Protein AF-A0A843GF84-F1 (afdb_monomer)

Secondary structure (DSSP, 8-state):
-BHHHHHHHHHHHS-GGGS-TT---EE-SS--TT-B--EEEEESS--HHHHTTPPTTEEEEESSPPSS--SS-EEE--HHHHHSTTSHHHHHHHHHT-EEEEEEETTTTEEEEEE-S--TT-

Foldseek 3Di:
DWPVVVQVVVCVVQPPVLDDPPADFFKAAPDDPGQQADEEAEEQADDQVNLVVDDRRYEYEYQHDYPDHGPHTYGYRYSSQQQDDVGPQNVVCVVVVWAFDDQPDVVRSGHGDTDDPDDPVD

Solvent-accessible surface area (backbone atoms only — not comparable to full-atom values): 7074 Å² total; per-residue (Å²): 86,46,50,69,61,52,49,55,52,48,42,69,76,46,39,67,87,44,31,52,98,88,56,78,60,40,83,49,54,79,92,67,85,85,43,57,38,78,46,79,45,81,40,62,67,69,48,74,79,55,48,70,72,60,59,95,32,43,33,38,38,21,30,47,66,60,96,60,86,50,85,43,49,31,33,23,53,36,54,15,33,37,34,37,90,79,19,56,42,47,47,52,31,53,77,73,64,33,44,74,76,44,58,56,39,74,91,69,39,41,48,60,37,62,47,65,92,74,60,96,92,112

Structure (mmCIF, N/CA/C/O backbone):
data_AF-A0A843GF84-F1
#
_entry.id   AF-A0A843GF84-F1
#
loop_
_atom_site.group_PDB
_atom_site.id
_atom_site.type_symbol
_atom_site.label_atom_id
_atom_site.label_alt_id
_atom_site.label_comp_id
_atom_site.label_asym_id
_atom_site.label_entity_id
_atom_site.label_seq_id
_atom_site.pdbx_PDB_ins_code
_atom_site.Cartn_x
_atom_site.Cartn_y
_atom_site.Cartn_z
_atom_site.occupancy
_atom_site.B_iso_or_equiv
_atom_site.auth_seq_id
_atom_site.auth_comp_id
_atom_site.auth_asym_id
_atom_site.auth_atom_id
_atom_site.pdbx_PDB_model_num
ATOM 1 N N . MET A 1 1 ? -12.890 -11.504 11.227 1.00 87.00 1 MET A N 1
ATOM 2 C CA . MET A 1 1 ? -11.526 -12.104 11.335 1.00 87.00 1 MET A CA 1
ATOM 3 C C . MET A 1 1 ? -10.712 -11.141 12.166 1.00 87.00 1 MET A C 1
ATOM 5 O O . MET A 1 1 ? -10.860 -9.940 11.962 1.00 87.00 1 MET A O 1
ATOM 9 N N . PHE A 1 2 ? -9.891 -11.617 13.100 1.00 92.12 2 PHE A N 1
ATOM 10 C CA . PHE A 1 2 ? -9.130 -10.690 13.930 1.00 92.12 2 PHE A CA 1
ATOM 11 C C . PHE A 1 2 ? -8.047 -9.982 13.117 1.00 92.12 2 PHE A C 1
ATOM 13 O O . PHE A 1 2 ? -7.413 -10.577 12.245 1.00 92.12 2 PHE A O 1
ATOM 20 N N . ALA A 1 3 ? -7.821 -8.706 13.421 1.00 91.62 3 ALA A N 1
ATOM 21 C CA . ALA A 1 3 ? -6.859 -7.873 12.705 1.00 91.62 3 ALA A CA 1
ATOM 22 C C . ALA A 1 3 ? -5.455 -8.502 12.638 1.00 91.62 3 ALA A C 1
ATOM 24 O O . ALA A 1 3 ? -4.827 -8.471 11.584 1.00 91.62 3 ALA A O 1
ATOM 25 N N . ASN A 1 4 ? -4.997 -9.159 13.709 1.00 90.94 4 ASN A N 1
ATOM 26 C CA . ASN A 1 4 ? -3.699 -9.842 13.735 1.00 90.94 4 ASN A CA 1
ATOM 27 C C . ASN A 1 4 ? -3.572 -10.935 12.663 1.00 90.94 4 ASN A C 1
ATOM 29 O O . ASN A 1 4 ? -2.513 -11.067 12.049 1.00 90.94 4 ASN A O 1
ATOM 33 N N . ASP A 1 5 ? -4.637 -11.695 12.398 1.00 93.50 5 ASP A N 1
ATOM 34 C CA . ASP A 1 5 ? -4.628 -12.723 11.354 1.00 93.50 5 ASP A CA 1
ATOM 35 C C . ASP A 1 5 ? -4.489 -12.082 9.971 1.00 93.50 5 ASP A C 1
ATOM 37 O O . ASP A 1 5 ? -3.681 -12.526 9.153 1.00 93.50 5 ASP A O 1
ATOM 41 N N . ILE A 1 6 ? -5.216 -10.986 9.738 1.00 94.44 6 ILE A N 1
ATOM 42 C CA . ILE A 1 6 ? -5.146 -10.214 8.493 1.00 94.44 6 ILE A CA 1
ATOM 43 C C . ILE A 1 6 ? -3.743 -9.630 8.310 1.00 94.44 6 ILE A C 1
ATOM 45 O O . ILE A 1 6 ? -3.157 -9.768 7.239 1.00 94.44 6 ILE A O 1
ATOM 49 N N . PHE A 1 7 ? -3.165 -9.027 9.350 1.00 94.12 7 PHE A N 1
ATOM 50 C CA . PHE A 1 7 ? -1.828 -8.432 9.291 1.00 94.12 7 PHE A CA 1
ATOM 51 C C . PHE A 1 7 ? -0.761 -9.481 8.989 1.00 94.12 7 PHE A C 1
ATOM 53 O O . PHE A 1 7 ? 0.105 -9.246 8.150 1.00 94.12 7 PHE A O 1
ATOM 60 N N . ASN A 1 8 ? -0.872 -10.672 9.583 1.00 94.81 8 ASN A N 1
ATOM 61 C CA . ASN A 1 8 ? 0.008 -11.797 9.279 1.00 94.81 8 ASN A CA 1
ATOM 62 C C . ASN A 1 8 ? -0.106 -12.252 7.817 1.00 94.81 8 ASN A C 1
ATOM 64 O O . ASN A 1 8 ? 0.894 -12.656 7.221 1.00 94.81 8 ASN A O 1
ATOM 68 N N . VAL A 1 9 ? -1.305 -12.216 7.227 1.00 96.81 9 VAL A N 1
ATOM 69 C CA . VAL A 1 9 ? -1.494 -12.502 5.797 1.00 96.81 9 VAL A CA 1
ATOM 70 C C . VAL A 1 9 ? -0.853 -11.408 4.944 1.00 96.81 9 VAL A C 1
ATOM 72 O O . VAL A 1 9 ? -0.082 -11.731 4.041 1.00 96.81 9 VAL A O 1
ATOM 75 N N . ILE A 1 10 ? -1.100 -10.132 5.253 1.00 96.81 10 ILE A N 1
ATOM 76 C CA . ILE A 1 10 ? -0.511 -9.004 4.518 1.00 96.81 10 ILE A CA 1
ATOM 77 C C . ILE A 1 10 ? 1.017 -9.063 4.583 1.00 96.81 10 ILE A C 1
ATOM 79 O O . ILE A 1 10 ? 1.662 -8.948 3.550 1.00 96.81 10 ILE A O 1
ATOM 83 N N . ASP A 1 11 ? 1.612 -9.328 5.745 1.00 96.69 11 ASP A N 1
ATOM 84 C CA . ASP A 1 11 ? 3.070 -9.410 5.904 1.00 96.69 11 ASP A CA 1
ATOM 85 C C . ASP A 1 11 ? 3.710 -10.597 5.183 1.00 96.69 11 ASP A C 1
ATOM 87 O O . ASP A 1 11 ? 4.895 -10.553 4.853 1.00 96.69 11 ASP A O 1
ATOM 91 N N . LYS A 1 12 ? 2.949 -11.663 4.918 1.00 97.38 12 LYS A N 1
ATOM 92 C CA . LYS A 1 12 ? 3.410 -12.761 4.058 1.00 97.38 12 LYS A CA 1
ATOM 93 C C . LYS A 1 12 ? 3.374 -12.369 2.585 1.00 97.38 12 LYS A C 1
ATOM 95 O O . LYS A 1 12 ? 4.276 -12.757 1.847 1.00 97.38 12 LYS A O 1
ATOM 100 N N . LEU A 1 13 ? 2.352 -11.619 2.168 1.00 97.00 13 LEU A N 1
ATOM 101 C CA . LEU A 1 13 ? 2.184 -11.168 0.785 1.00 97.00 13 LEU A CA 1
ATOM 102 C C . LEU A 1 13 ? 3.133 -10.018 0.435 1.00 97.00 13 LEU A C 1
ATOM 104 O O . LEU A 1 13 ? 3.771 -10.049 -0.612 1.00 97.00 13 LEU A O 1
ATOM 108 N N . VAL A 1 14 ? 3.257 -9.030 1.321 1.00 97.56 14 VAL A N 1
ATOM 109 C CA . VAL A 1 14 ? 4.080 -7.830 1.149 1.00 97.56 14 VAL A CA 1
ATOM 110 C C . VAL A 1 14 ? 4.954 -7.594 2.390 1.00 97.56 14 VAL A C 1
ATOM 112 O O . VAL A 1 14 ? 4.674 -6.716 3.212 1.00 97.56 14 VAL A O 1
ATOM 115 N N . PRO A 1 15 ? 6.047 -8.364 2.548 1.00 97.25 15 PRO A N 1
ATOM 116 C CA . PRO A 1 15 ? 6.881 -8.307 3.742 1.00 97.25 15 PRO A CA 1
ATOM 117 C C . PRO A 1 15 ? 7.431 -6.912 4.045 1.00 97.25 15 PRO A C 1
ATOM 119 O O . PRO A 1 15 ? 8.086 -6.292 3.207 1.00 97.25 15 PRO A O 1
ATOM 122 N N . ARG A 1 16 ? 7.271 -6.459 5.295 1.00 96.69 16 ARG A N 1
ATOM 123 C CA . ARG A 1 16 ? 7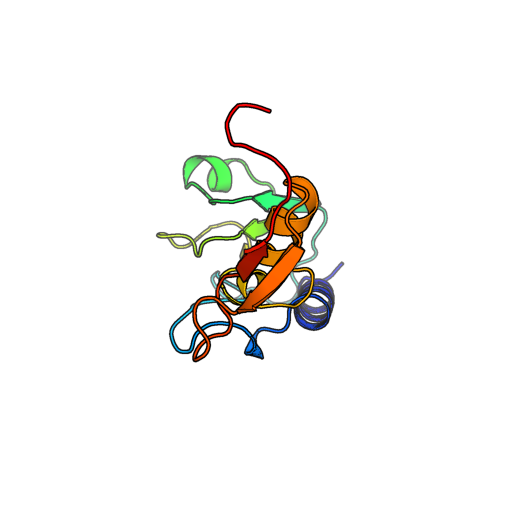.762 -5.144 5.761 1.00 96.69 16 ARG A CA 1
ATOM 124 C C . ARG A 1 16 ? 9.261 -4.941 5.559 1.00 96.69 16 ARG A C 1
ATOM 126 O O . ARG A 1 16 ? 9.699 -3.815 5.385 1.00 96.69 16 ARG A O 1
ATOM 133 N N . LYS A 1 17 ? 10.049 -6.024 5.532 1.00 96.00 17 LYS A N 1
ATOM 134 C CA . LYS A 1 17 ? 11.504 -5.982 5.285 1.00 96.00 17 LYS A CA 1
ATOM 135 C C . LYS A 1 17 ? 11.892 -5.346 3.944 1.00 96.00 17 LYS A C 1
ATOM 137 O O . LYS A 1 17 ? 13.057 -5.012 3.769 1.00 96.00 17 LYS A O 1
ATOM 142 N N . TYR A 1 18 ? 10.957 -5.249 2.995 1.00 97.62 18 TYR A N 1
ATOM 143 C CA . TYR A 1 18 ? 11.187 -4.579 1.718 1.00 97.62 18 TYR A CA 1
ATOM 144 C C . TYR A 1 18 ? 10.997 -3.065 1.795 1.00 97.62 18 TYR A C 1
ATOM 146 O O . TYR A 1 18 ? 11.387 -2.387 0.857 1.00 97.62 18 TYR A O 1
ATOM 154 N N . ALA A 1 19 ? 10.411 -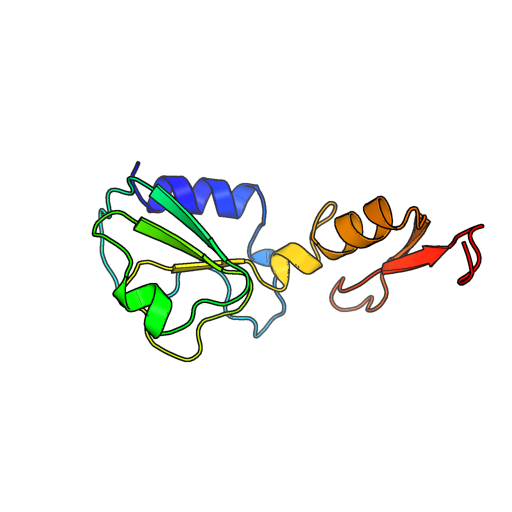2.531 2.868 1.00 97.88 19 ALA A N 1
ATOM 155 C CA . ALA A 1 19 ? 10.240 -1.094 3.014 1.00 97.88 19 ALA A CA 1
ATOM 156 C C . ALA A 1 19 ? 11.595 -0.384 3.125 1.00 97.88 19 ALA A C 1
ATOM 158 O O . ALA A 1 19 ? 12.583 -0.942 3.615 1.00 97.88 19 ALA A O 1
ATOM 159 N N . LEU A 1 20 ? 11.636 0.876 2.698 1.00 97.50 20 LEU A N 1
ATOM 160 C CA . LEU A 1 20 ? 12.795 1.732 2.919 1.00 97.50 20 LEU A CA 1
ATOM 161 C C . LEU A 1 20 ? 13.061 1.912 4.419 1.00 97.50 20 LEU A C 1
ATOM 163 O O . LEU A 1 20 ? 12.150 1.921 5.240 1.00 97.50 20 LEU A O 1
ATOM 167 N N . LYS A 1 21 ? 14.331 2.138 4.772 1.00 93.38 21 LYS A N 1
ATOM 168 C CA . LYS A 1 21 ? 14.815 2.184 6.164 1.00 93.38 21 LYS A CA 1
ATOM 169 C C . LYS A 1 21 ? 14.026 3.115 7.103 1.00 93.38 21 LYS A C 1
ATOM 171 O O . LYS A 1 21 ? 13.945 2.821 8.289 1.00 93.38 21 LYS A O 1
ATOM 176 N N . ASN A 1 22 ? 13.486 4.219 6.589 1.00 92.88 22 ASN A N 1
ATOM 177 C CA . ASN A 1 22 ? 12.759 5.224 7.373 1.00 92.88 22 ASN A CA 1
ATOM 178 C C . ASN A 1 22 ? 11.277 5.321 6.971 1.00 92.88 22 ASN A C 1
ATOM 180 O O . ASN A 1 22 ? 10.640 6.337 7.238 1.00 92.88 22 ASN A O 1
ATOM 184 N N . ASP A 1 23 ? 10.755 4.314 6.271 1.00 95.00 23 ASP A N 1
ATOM 185 C CA . ASP A 1 23 ? 9.366 4.288 5.831 1.00 95.00 23 ASP A CA 1
ATOM 186 C C . ASP A 1 23 ? 8.456 3.641 6.883 1.00 95.00 23 ASP A C 1
ATOM 188 O O . ASP A 1 23 ? 8.749 2.569 7.417 1.00 95.00 23 ASP A O 1
ATOM 192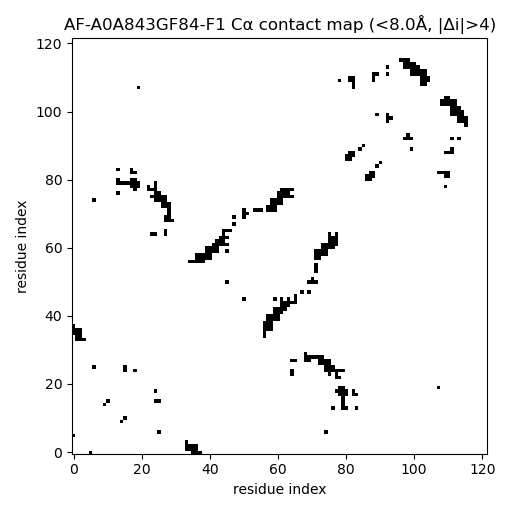 N N . ASN A 1 24 ? 7.335 4.298 7.170 1.00 90.94 24 ASN A N 1
ATOM 193 C CA . ASN A 1 24 ? 6.394 3.898 8.211 1.00 90.94 24 ASN A CA 1
ATOM 194 C C . ASN A 1 24 ? 5.313 2.978 7.630 1.00 90.94 24 ASN A C 1
ATOM 196 O O . ASN A 1 24 ? 4.185 3.402 7.381 1.00 90.94 24 ASN A O 1
ATOM 200 N N . VAL A 1 25 ? 5.671 1.710 7.427 1.00 95.94 25 VAL A N 1
ATOM 201 C CA . VAL A 1 25 ? 4.750 0.657 6.967 1.00 95.94 25 VAL A CA 1
ATOM 202 C C . VAL A 1 25 ? 4.143 -0.134 8.128 1.00 95.94 25 VAL A C 1
ATOM 204 O O . VAL A 1 25 ? 4.702 -0.201 9.224 1.00 95.94 25 VAL A O 1
ATOM 207 N N . GLY A 1 26 ? 3.037 -0.826 7.863 1.00 95.38 26 GLY A N 1
ATOM 208 C CA . GLY A 1 26 ? 2.349 -1.663 8.842 1.00 95.38 26 GLY A CA 1
ATOM 209 C C . GLY A 1 26 ? 1.231 -0.931 9.579 1.00 95.38 26 GLY A C 1
ATOM 210 O O . GLY A 1 26 ? 0.631 0.004 9.054 1.00 95.38 26 GLY A O 1
ATOM 211 N N . TYR A 1 27 ? 0.895 -1.400 10.780 1.00 92.50 27 TYR A N 1
ATOM 212 C CA . TYR A 1 27 ? -0.258 -0.884 11.514 1.00 92.50 27 TYR A CA 1
ATOM 213 C C . TYR A 1 27 ? -0.055 0.565 11.973 1.00 92.50 27 TYR A C 1
ATOM 215 O O . TYR A 1 27 ? 0.950 0.897 12.600 1.00 92.50 27 TYR A O 1
ATOM 223 N N . TYR A 1 28 ? -1.052 1.399 11.694 1.00 85.38 28 TYR A N 1
ATOM 224 C CA . TYR A 1 28 ? -1.058 2.833 11.935 1.00 85.38 28 TYR A CA 1
ATOM 225 C C . TYR A 1 28 ? -2.371 3.232 12.626 1.00 85.38 28 TYR A C 1
ATOM 227 O O . TYR A 1 28 ? -3.339 3.617 11.978 1.00 85.38 28 TYR A O 1
ATOM 235 N N . SER A 1 29 ? -2.440 3.087 13.952 1.00 74.88 29 SER A N 1
ATOM 236 C CA . SER A 1 29 ? -3.489 3.669 14.807 1.00 74.88 29 SER A CA 1
ATOM 237 C C . SER A 1 29 ? -3.117 3.493 16.287 1.00 74.88 29 SER A C 1
ATOM 239 O O . SER A 1 29 ? -2.104 2.871 16.622 1.00 74.88 29 SER A O 1
ATOM 241 N N . LYS A 1 30 ? -3.946 4.022 17.192 1.00 67.00 30 LYS A N 1
ATOM 242 C CA . LYS A 1 30 ? -3.835 3.748 18.629 1.00 67.00 30 LYS A CA 1
ATOM 243 C C . LYS A 1 30 ? -4.164 2.275 18.892 1.00 67.00 30 LYS A C 1
ATOM 245 O O . LYS A 1 30 ? -4.952 1.658 18.180 1.00 67.00 30 LYS A O 1
ATOM 250 N N . THR A 1 31 ? -3.477 1.684 19.861 1.00 66.62 31 THR A N 1
ATOM 251 C CA . THR A 1 31 ? -3.528 0.250 20.156 1.00 66.62 31 THR A CA 1
ATOM 252 C C . THR A 1 31 ? -4.953 -0.194 20.478 1.00 66.62 31 THR A C 1
ATOM 254 O O . THR A 1 31 ? -5.558 0.319 21.417 1.00 66.62 31 THR A O 1
ATOM 257 N N . TYR A 1 32 ? -5.462 -1.174 19.734 1.00 58.34 32 TYR A N 1
ATOM 258 C CA . TYR A 1 32 ? -6.704 -1.873 20.048 1.00 58.34 32 TYR A CA 1
ATOM 259 C C . TYR A 1 32 ? -6.458 -3.365 19.848 1.00 58.34 32 TYR A C 1
ATOM 261 O O . TYR A 1 32 ? -6.294 -3.848 18.728 1.00 58.34 32 TYR A O 1
ATOM 269 N N . GLU A 1 33 ? -6.349 -4.092 20.952 1.00 66.88 33 GLU A N 1
ATOM 270 C CA . GLU A 1 33 ? -6.274 -5.548 20.922 1.00 66.88 33 GLU A CA 1
ATOM 271 C C . GLU A 1 33 ? -7.634 -6.124 20.499 1.00 66.88 33 GLU A C 1
ATOM 273 O O . GLU A 1 33 ? -8.682 -5.572 20.830 1.00 66.88 33 GLU A O 1
ATOM 278 N N . ASN A 1 34 ? -7.622 -7.253 19.786 1.00 71.12 34 ASN A N 1
ATOM 279 C CA . ASN A 1 34 ? -8.823 -8.026 19.434 1.00 71.12 34 ASN A CA 1
ATOM 280 C C . ASN A 1 34 ? -9.856 -7.295 18.554 1.00 71.12 34 ASN A C 1
ATOM 282 O O . ASN A 1 34 ? -11.060 -7.514 18.686 1.00 71.12 34 ASN A O 1
ATOM 286 N N . LEU A 1 35 ? -9.396 -6.466 17.613 1.00 87.81 35 LEU A N 1
ATOM 287 C CA . LEU A 1 35 ? -10.260 -5.887 16.582 1.00 87.81 35 LEU A CA 1
ATOM 288 C C . LEU A 1 35 ? -10.839 -6.984 15.675 1.00 87.81 35 LEU A C 1
ATOM 290 O O . LEU A 1 35 ? -10.101 -7.604 14.904 1.00 87.81 35 LEU A O 1
ATOM 294 N N . ASP A 1 36 ? -12.151 -7.208 15.752 1.00 93.75 36 ASP A N 1
ATOM 295 C CA . ASP A 1 36 ? -12.874 -8.059 14.804 1.00 93.75 36 ASP A CA 1
ATOM 296 C C . ASP A 1 36 ? -13.226 -7.265 13.542 1.00 93.75 36 ASP A C 1
ATOM 298 O O . ASP A 1 36 ? -14.049 -6.346 13.562 1.00 93.75 36 ASP A O 1
ATOM 302 N N . ILE A 1 37 ? -12.565 -7.618 12.441 1.00 94.88 37 ILE A N 1
ATOM 303 C CA . ILE A 1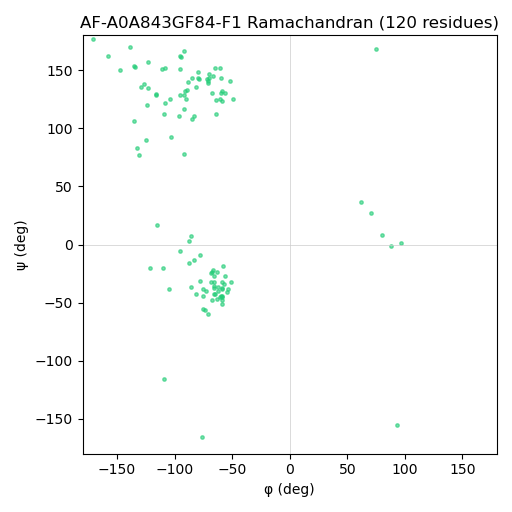 37 ? -12.709 -6.956 11.149 1.00 94.88 37 ILE A CA 1
ATOM 304 C C . ILE A 1 37 ? -13.783 -7.659 10.319 1.00 94.88 37 ILE A C 1
ATOM 306 O O . ILE A 1 37 ? -13.737 -8.880 10.111 1.00 94.88 37 ILE A O 1
ATOM 310 N N . LYS A 1 38 ? -14.722 -6.851 9.822 1.00 97.12 38 LYS A N 1
ATOM 311 C CA . LYS A 1 38 ? -15.868 -7.237 8.991 1.00 97.12 38 LYS A CA 1
ATOM 312 C C . LYS A 1 38 ? -15.671 -6.847 7.531 1.00 97.12 38 LYS A C 1
ATOM 314 O O . LYS A 1 38 ? -16.027 -7.629 6.656 1.00 97.12 38 LYS A O 1
ATOM 319 N N . ASN A 1 39 ? -15.078 -5.680 7.272 1.00 97.38 39 ASN A N 1
ATOM 320 C CA . ASN A 1 39 ? -14.800 -5.209 5.917 1.00 97.38 39 ASN A CA 1
ATOM 321 C C . ASN A 1 39 ? -13.386 -4.640 5.803 1.00 97.38 39 ASN A C 1
ATOM 323 O O . ASN A 1 39 ? -12.830 -4.111 6.762 1.00 97.38 39 ASN A O 1
ATOM 327 N N . ILE A 1 40 ? -12.836 -4.700 4.592 1.00 97.25 40 ILE A N 1
ATOM 328 C CA . ILE A 1 40 ? -11.552 -4.092 4.247 1.00 97.25 40 ILE A CA 1
ATOM 329 C C . ILE A 1 40 ? -11.801 -3.008 3.196 1.00 97.25 40 ILE A C 1
ATOM 331 O O . ILE A 1 40 ? -12.444 -3.265 2.178 1.00 97.25 40 ILE A O 1
ATOM 335 N N . LYS A 1 41 ? -11.294 -1.801 3.443 1.00 97.62 41 LYS A N 1
ATOM 336 C CA . LYS A 1 41 ? -11.262 -0.680 2.498 1.00 97.62 41 LYS A CA 1
ATOM 337 C C . LYS A 1 41 ? -9.839 -0.557 1.967 1.00 97.62 41 LYS A C 1
ATOM 339 O O . LYS A 1 41 ? -8.911 -0.449 2.759 1.00 97.62 41 LYS A O 1
ATOM 344 N N . VAL A 1 42 ? -9.653 -0.582 0.651 1.00 97.75 42 VAL A N 1
ATOM 345 C CA . VAL A 1 42 ? -8.330 -0.426 0.026 1.00 97.75 42 VAL A CA 1
ATOM 346 C C . VAL A 1 42 ? -8.269 0.942 -0.634 1.00 97.75 42 VAL A C 1
ATOM 348 O O . VAL A 1 42 ? -9.112 1.242 -1.477 1.00 97.75 42 VAL A O 1
ATOM 351 N N . LEU A 1 43 ? -7.303 1.766 -0.233 1.00 97.12 43 LEU A N 1
ATOM 352 C CA . LEU A 1 43 ? -7.192 3.169 -0.634 1.00 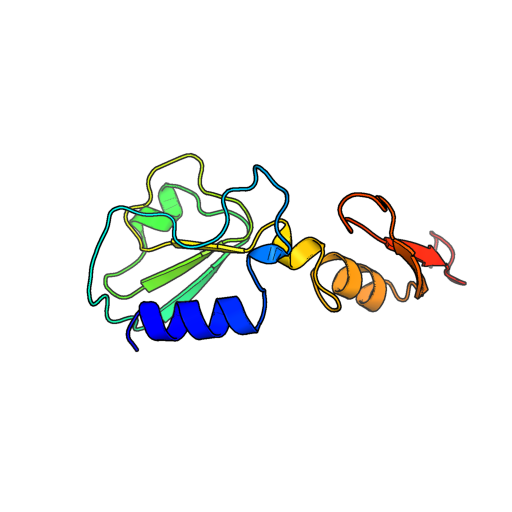97.12 43 LEU A CA 1
ATOM 353 C C . LEU A 1 43 ? -5.753 3.510 -1.037 1.00 97.12 43 LEU A C 1
ATOM 355 O O . LEU A 1 43 ? -4.800 2.919 -0.535 1.00 97.12 43 LEU A O 1
ATOM 359 N N . MET A 1 44 ? -5.586 4.499 -1.917 1.00 97.62 44 MET A N 1
ATOM 360 C CA . MET A 1 44 ? -4.269 5.107 -2.143 1.00 97.62 44 MET A CA 1
ATOM 361 C C . MET A 1 44 ? -3.903 5.992 -0.945 1.00 97.62 44 MET A C 1
ATOM 363 O O . MET A 1 44 ? -2.919 5.743 -0.249 1.00 97.62 44 MET A O 1
ATOM 367 N N . ASP A 1 45 ? -4.791 6.941 -0.655 1.00 97.00 45 ASP A N 1
ATOM 368 C CA . ASP A 1 45 ? -4.699 7.909 0.428 1.00 97.00 45 ASP A CA 1
ATOM 369 C C . ASP A 1 45 ? -5.934 7.791 1.318 1.00 97.00 45 ASP A C 1
ATOM 371 O O . ASP A 1 45 ? -7.059 7.713 0.822 1.00 97.00 45 ASP A O 1
ATOM 375 N N . LEU A 1 46 ? -5.732 7.785 2.634 1.00 96.31 46 LEU A N 1
ATOM 376 C CA . LEU A 1 46 ? -6.822 7.947 3.590 1.00 96.31 46 LEU A CA 1
ATOM 377 C C . LEU A 1 46 ? -6.949 9.434 3.919 1.00 96.31 46 LEU A C 1
ATOM 379 O O . LEU A 1 46 ? -6.022 10.011 4.487 1.00 96.31 46 LEU A O 1
ATOM 383 N N . LEU A 1 47 ? -8.087 10.041 3.581 1.00 96.75 47 LEU A N 1
ATOM 384 C CA . LEU A 1 47 ? -8.401 11.425 3.932 1.00 96.75 47 LEU A CA 1
ATOM 385 C C . LEU A 1 47 ? -9.236 11.489 5.226 1.00 96.75 47 LEU A C 1
ATOM 387 O O . LEU A 1 47 ? -9.999 10.554 5.500 1.00 96.75 47 LEU A O 1
ATOM 391 N N . PRO A 1 48 ? -9.139 12.572 6.025 1.00 96.56 48 PRO A N 1
ATOM 392 C CA . PRO A 1 48 ? -9.921 12.716 7.256 1.00 96.56 48 PRO A CA 1
ATOM 393 C C . PRO A 1 48 ? -11.431 12.562 7.042 1.00 96.56 48 PRO A C 1
ATOM 395 O O . PRO A 1 48 ? -12.110 11.913 7.832 1.00 96.56 48 PRO A O 1
ATOM 398 N N . GLU A 1 49 ? -11.971 13.120 5.960 1.00 96.81 49 GLU A N 1
ATOM 399 C CA . GLU A 1 49 ? -13.390 13.032 5.621 1.00 96.81 49 GLU A CA 1
ATOM 400 C C . GLU A 1 49 ? -13.854 11.610 5.295 1.00 96.81 49 GLU A C 1
ATOM 402 O O . GLU A 1 49 ? -15.032 11.308 5.480 1.00 96.81 49 GLU A O 1
ATOM 407 N N . ASP A 1 50 ? -12.965 10.740 4.819 1.00 94.94 50 ASP A N 1
ATOM 408 C CA . ASP A 1 50 ? -13.287 9.343 4.531 1.00 94.94 50 ASP A CA 1
ATOM 409 C C . ASP A 1 50 ? -13.247 8.504 5.802 1.00 94.94 50 ASP A C 1
ATOM 411 O O . ASP A 1 50 ? -14.180 7.747 6.068 1.00 94.94 50 ASP A O 1
ATOM 415 N N . ASP A 1 51 ? -12.236 8.724 6.643 1.00 95.44 51 ASP A N 1
ATOM 416 C CA . ASP A 1 51 ? -12.100 8.073 7.949 1.00 95.44 51 ASP A CA 1
ATOM 417 C C . ASP A 1 51 ? -13.323 8.311 8.858 1.00 95.44 51 ASP A C 1
ATOM 419 O O . ASP A 1 51 ? -13.760 7.427 9.599 1.00 95.44 51 ASP A O 1
ATOM 423 N N . LEU A 1 52 ? -13.945 9.491 8.757 1.00 95.19 52 LEU A N 1
ATOM 424 C CA . LEU A 1 52 ? -15.167 9.817 9.497 1.00 95.19 52 LEU A CA 1
ATOM 425 C C . LEU A 1 52 ? -16.402 9.027 9.036 1.00 95.19 52 LEU A C 1
ATOM 427 O O . LEU A 1 52 ? -17.328 8.856 9.832 1.00 95.19 52 LEU A O 1
ATOM 431 N N . LYS A 1 53 ? -16.427 8.546 7.786 1.00 96.31 53 LYS A N 1
ATOM 432 C CA . LYS A 1 53 ? -17.559 7.807 7.200 1.00 96.31 53 LYS A CA 1
ATOM 433 C C . LYS A 1 53 ? -17.494 6.303 7.465 1.00 96.31 53 LYS A C 1
ATOM 435 O O . LYS A 1 53 ? -18.494 5.627 7.245 1.00 96.31 53 LYS A O 1
ATOM 440 N N . PHE A 1 54 ? -16.341 5.771 7.870 1.00 95.56 54 PHE A N 1
ATOM 441 C CA . PHE A 1 54 ? -16.165 4.333 8.061 1.00 95.56 54 PHE A CA 1
ATOM 442 C C . PHE A 1 54 ? -16.729 3.828 9.391 1.00 95.56 54 PHE A C 1
ATOM 444 O O . PHE A 1 54 ? -16.751 4.527 10.418 1.00 95.56 54 PHE A O 1
ATOM 451 N N . ASP A 1 55 ? -17.187 2.578 9.339 1.00 94.88 55 ASP A N 1
ATOM 452 C CA . ASP A 1 55 ? -17.953 1.927 10.391 1.00 94.88 55 ASP A CA 1
ATOM 453 C C . ASP A 1 55 ? -17.066 1.100 11.328 1.00 94.88 55 ASP A C 1
ATOM 455 O O . ASP A 1 55 ? -15.943 0.697 11.015 1.00 94.88 55 ASP A O 1
ATOM 459 N N . THR A 1 56 ? -17.600 0.784 12.507 1.00 91.75 56 THR A N 1
ATOM 460 C CA . THR A 1 56 ? -16.948 -0.145 13.434 1.00 91.75 56 THR A CA 1
ATOM 461 C C . THR A 1 56 ? -16.781 -1.524 12.791 1.00 91.75 56 THR A C 1
ATOM 463 O O . THR A 1 56 ? -17.758 -2.165 12.396 1.00 91.75 56 THR A O 1
ATOM 466 N N . GLY A 1 57 ? -15.543 -2.018 12.772 1.00 93.06 57 GLY A N 1
ATOM 467 C CA . GLY A 1 57 ? -15.176 -3.282 12.130 1.00 93.06 57 GLY A CA 1
ATOM 468 C C . GLY A 1 57 ? -14.623 -3.113 10.714 1.00 93.06 57 GLY A C 1
ATOM 469 O O . GLY A 1 57 ? -14.282 -4.116 10.087 1.00 93.06 57 GLY A O 1
ATOM 470 N N . ASP A 1 58 ? -14.502 -1.886 10.210 1.00 95.62 58 ASP A N 1
ATOM 471 C CA . ASP A 1 58 ? -13.735 -1.612 9.000 1.00 95.62 58 ASP A CA 1
ATOM 472 C C . ASP A 1 58 ? -12.226 -1.578 9.301 1.00 95.62 58 ASP A C 1
ATOM 474 O O . ASP A 1 58 ? -11.778 -1.084 10.338 1.00 95.62 58 ASP A O 1
ATOM 478 N N . LEU A 1 59 ? -11.438 -2.106 8.365 1.00 96.00 59 LEU A N 1
ATOM 479 C CA . LEU A 1 59 ? -9.986 -1.958 8.296 1.00 96.00 59 LEU A CA 1
ATOM 480 C C . LEU A 1 59 ? -9.637 -1.201 7.018 1.00 96.00 59 LEU A C 1
ATOM 482 O O . LEU A 1 59 ? -10.054 -1.609 5.934 1.00 96.00 59 LEU A O 1
ATOM 486 N N . VAL A 1 60 ? -8.824 -0.157 7.121 1.00 96.94 60 VAL A N 1
ATOM 487 C CA . VAL A 1 60 ? -8.231 0.503 5.955 1.00 96.94 60 VAL A CA 1
ATOM 488 C C . VAL A 1 60 ? -6.882 -0.140 5.643 1.00 96.94 60 VAL A C 1
ATOM 490 O O . VAL A 1 60 ? -6.045 -0.304 6.526 1.00 96.94 60 VAL A O 1
ATOM 493 N N . ILE A 1 61 ? -6.649 -0.478 4.379 1.00 97.50 61 ILE A N 1
ATOM 494 C CA . ILE A 1 61 ? -5.321 -0.746 3.829 1.00 97.50 61 ILE A CA 1
ATOM 495 C C . ILE A 1 61 ? -4.990 0.427 2.910 1.00 97.50 61 ILE A C 1
ATOM 497 O O . ILE A 1 61 ? -5.659 0.603 1.890 1.00 97.50 61 ILE A O 1
ATOM 501 N N . SER A 1 62 ? -4.000 1.239 3.280 1.00 97.50 62 SER A N 1
ATOM 502 C CA . SER A 1 62 ? -3.586 2.410 2.500 1.00 97.50 62 SER A CA 1
ATOM 503 C C . SER A 1 62 ? -2.205 2.219 1.889 1.00 97.50 62 SER A C 1
ATOM 505 O O . SER A 1 62 ? -1.361 1.517 2.452 1.00 97.50 62 SER A O 1
ATOM 507 N N . HIS A 1 63 ? -1.962 2.858 0.743 1.00 97.69 63 HIS A N 1
ATOM 508 C CA . HIS A 1 63 ? -0.616 2.916 0.188 1.00 97.69 63 HIS A CA 1
ATOM 509 C C . HIS A 1 63 ? 0.249 3.911 0.958 1.00 97.69 63 HIS A C 1
ATOM 511 O O . HIS A 1 63 ? 1.290 3.541 1.494 1.00 97.69 63 HIS A O 1
ATOM 517 N N . HIS A 1 64 ? -0.203 5.160 1.069 1.00 96.69 64 HIS A N 1
ATOM 518 C CA . HIS A 1 64 ? 0.535 6.179 1.802 1.00 96.69 64 HIS A CA 1
ATOM 519 C C . HIS A 1 64 ? 0.214 6.133 3.308 1.00 96.69 64 HIS A C 1
ATOM 521 O O . HIS A 1 64 ? -0.942 5.895 3.695 1.00 96.69 64 HIS A O 1
ATOM 527 N N . PRO A 1 65 ? 1.210 6.379 4.183 1.00 95.69 65 PRO A N 1
ATOM 528 C CA . PRO A 1 65 ? 0.957 6.621 5.597 1.00 95.69 65 PRO A CA 1
ATOM 529 C C . PRO A 1 65 ? 0.052 7.855 5.788 1.00 95.69 65 PRO A C 1
ATOM 531 O O . PRO A 1 65 ? 0.359 8.912 5.230 1.00 95.69 65 PRO A O 1
ATOM 534 N N . PRO A 1 66 ? -1.029 7.776 6.588 1.00 94.38 66 PRO A N 1
ATOM 535 C CA . PRO A 1 66 ? 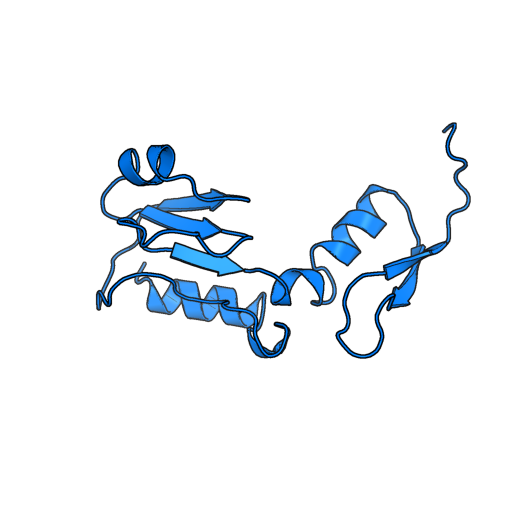-1.864 8.939 6.882 1.00 94.38 66 PRO A CA 1
ATOM 536 C C . PRO A 1 66 ? -1.069 10.070 7.554 1.00 94.38 66 PRO A C 1
ATOM 538 O O . PRO A 1 66 ? -0.216 9.829 8.407 1.00 94.38 66 PRO A O 1
ATOM 541 N N . LEU A 1 67 ? -1.393 11.324 7.220 1.00 93.56 67 LEU A N 1
ATOM 542 C CA . LEU A 1 67 ? -0.791 12.520 7.840 1.00 93.56 67 LEU A CA 1
ATOM 543 C C . LEU A 1 67 ? -1.497 12.958 9.138 1.00 93.56 67 LEU A C 1
ATOM 545 O O . LEU A 1 67 ? -1.205 14.016 9.694 1.00 93.56 67 LEU A O 1
ATOM 549 N N . PHE A 1 68 ? -2.441 12.154 9.617 1.00 93.75 68 PHE A N 1
ATOM 550 C CA . PHE A 1 68 ? -3.199 12.357 10.847 1.00 93.75 68 PHE A CA 1
ATOM 551 C C . PHE A 1 68 ? -3.343 11.021 11.577 1.00 93.75 68 PHE A C 1
ATOM 553 O O . PHE A 1 68 ? -3.011 9.973 11.034 1.00 93.75 68 PHE A O 1
ATOM 560 N N . MET A 1 69 ? -3.833 11.044 12.816 1.00 92.19 69 MET A N 1
ATOM 561 C CA . MET A 1 69 ? -4.125 9.815 13.553 1.00 92.19 69 MET A CA 1
ATOM 562 C C . MET A 1 69 ? -5.529 9.318 13.181 1.00 92.19 69 MET A C 1
ATOM 564 O O . MET A 1 69 ? -6.496 9.952 13.615 1.00 92.19 69 MET A O 1
ATOM 568 N N . PRO A 1 70 ? -5.669 8.225 12.412 1.00 93.19 70 PRO A N 1
ATOM 569 C CA . PRO A 1 70 ? -6.975 7.763 11.972 1.00 93.19 70 PRO A CA 1
ATOM 570 C C . PRO A 1 70 ? -7.776 7.157 13.129 1.00 93.19 70 PRO A C 1
ATOM 572 O O . PRO A 1 70 ? -7.233 6.458 13.994 1.00 93.19 70 PRO A O 1
ATOM 575 N N . LYS A 1 71 ? -9.087 7.416 13.124 1.00 92.69 71 LYS A N 1
ATOM 576 C CA . LYS A 1 71 ? -10.094 6.739 13.950 1.00 92.69 71 LYS A CA 1
ATOM 577 C C . LYS A 1 71 ? -10.187 5.269 13.546 1.00 92.69 71 LYS A C 1
ATOM 579 O O . LYS A 1 71 ? -10.288 4.406 14.416 1.00 92.69 71 LYS A O 1
ATOM 584 N N . THR A 1 72 ? -10.178 4.990 12.246 1.00 93.94 72 THR A N 1
ATOM 585 C CA . THR A 1 72 ? -10.304 3.635 11.711 1.00 93.94 72 THR A CA 1
ATOM 586 C C . THR A 1 72 ? -8.951 2.920 11.765 1.00 93.94 72 THR A C 1
ATOM 588 O O . THR A 1 72 ? -7.928 3.508 11.392 1.00 93.94 72 THR A O 1
ATOM 591 N N . PRO A 1 73 ? -8.902 1.647 12.201 1.00 94.62 73 PRO A N 1
ATOM 592 C CA . PRO A 1 73 ? -7.701 0.825 12.098 1.00 94.62 73 PRO A CA 1
ATOM 593 C C . PRO A 1 73 ? -7.138 0.882 10.676 1.00 94.62 73 PRO A C 1
ATOM 595 O O . PRO A 1 73 ? -7.860 0.617 9.716 1.00 94.62 73 PRO A O 1
ATOM 598 N N . THR A 1 74 ? -5.864 1.246 10.539 1.00 95.56 74 THR A N 1
ATOM 599 C CA . THR A 1 74 ? -5.219 1.424 9.232 1.00 95.56 74 THR A CA 1
ATOM 600 C C . THR A 1 74 ? -3.945 0.593 9.152 1.00 95.56 74 THR A C 1
ATOM 602 O O . THR A 1 74 ? -3.184 0.515 10.116 1.00 95.56 74 THR A O 1
ATOM 605 N N . TYR A 1 75 ? -3.713 -0.045 8.009 1.00 96.62 75 TYR A N 1
ATOM 606 C CA . TYR A 1 75 ? -2.516 -0.816 7.709 1.00 96.62 75 TYR A CA 1
ATOM 607 C C . TYR A 1 75 ? -1.855 -0.291 6.437 1.00 96.62 75 TYR A C 1
ATOM 609 O O . TYR A 1 75 ? -2.454 -0.305 5.365 1.00 96.62 75 TYR A O 1
ATOM 617 N N . VAL A 1 76 ? -0.612 0.159 6.551 1.00 97.81 76 VAL A N 1
ATOM 618 C CA . VAL A 1 76 ? 0.103 0.842 5.474 1.00 97.81 76 VAL A CA 1
ATOM 619 C C . VAL A 1 76 ? 0.963 -0.140 4.685 1.00 97.81 76 VAL A C 1
ATOM 621 O O . VAL A 1 76 ? 1.783 -0.871 5.251 1.00 97.81 76 VAL A O 1
ATOM 624 N N . VAL A 1 77 ? 0.797 -0.121 3.365 1.00 97.94 77 VAL A N 1
ATOM 625 C CA . VAL A 1 77 ? 1.567 -0.888 2.385 1.00 97.94 77 VAL A CA 1
ATOM 626 C C . VAL A 1 77 ? 2.150 0.088 1.359 1.00 97.94 77 VAL A C 1
ATOM 628 O O . VAL A 1 77 ? 1.534 0.397 0.343 1.00 97.94 77 VAL A O 1
ATOM 631 N N . HIS A 1 78 ? 3.349 0.585 1.647 1.00 98.12 78 HIS A N 1
ATOM 632 C CA . HIS A 1 78 ? 3.985 1.682 0.921 1.00 98.12 78 HIS A CA 1
ATOM 633 C C . HIS A 1 78 ? 5.165 1.163 0.084 1.00 98.12 78 HIS A C 1
ATOM 635 O O . HIS A 1 78 ? 4.984 0.311 -0.792 1.00 98.12 78 HIS A O 1
ATOM 641 N N . SER A 1 79 ? 6.393 1.589 0.393 1.00 98.31 79 SER A N 1
ATOM 642 C CA . SER A 1 79 ? 7.572 1.238 -0.404 1.00 98.31 79 SER A CA 1
ATOM 643 C C . SER A 1 79 ? 7.888 -0.260 -0.427 1.00 98.31 79 SER A C 1
ATOM 645 O O . SER A 1 79 ? 8.486 -0.751 -1.385 1.00 98.31 79 SER A O 1
ATOM 647 N N . ASN A 1 80 ? 7.442 -1.026 0.577 1.00 98.31 80 ASN A N 1
ATOM 648 C CA . ASN A 1 80 ? 7.544 -2.485 0.558 1.00 98.31 80 ASN A CA 1
ATOM 649 C C . ASN A 1 80 ? 6.812 -3.097 -0.640 1.00 98.31 80 ASN A C 1
ATOM 651 O O . ASN A 1 80 ? 7.314 -4.062 -1.214 1.00 98.31 80 ASN A O 1
ATOM 655 N N . TRP A 1 81 ? 5.665 -2.544 -1.039 1.00 98.38 81 TRP A N 1
ATOM 656 C CA . TRP A 1 81 ? 4.954 -3.000 -2.232 1.00 98.38 81 TRP A CA 1
ATOM 657 C C . TRP A 1 81 ? 5.570 -2.474 -3.518 1.00 98.38 81 TRP A C 1
ATOM 659 O O . TRP A 1 81 ? 5.563 -3.183 -4.518 1.00 98.38 81 TRP A O 1
ATOM 669 N N . ASP A 1 82 ? 6.168 -1.288 -3.494 1.00 98.44 82 ASP A N 1
ATOM 670 C CA . ASP A 1 82 ? 6.869 -0.759 -4.665 1.00 98.44 82 ASP A CA 1
ATOM 671 C C . ASP A 1 82 ? 8.098 -1.589 -5.034 1.00 98.44 82 ASP A C 1
ATOM 673 O O . ASP A 1 82 ? 8.431 -1.745 -6.212 1.00 98.44 82 ASP A O 1
ATOM 677 N N . ILE A 1 83 ? 8.789 -2.118 -4.029 1.00 98.25 83 ILE A N 1
ATOM 678 C CA . ILE A 1 83 ? 10.045 -2.848 -4.202 1.00 98.25 83 ILE A CA 1
ATOM 679 C C . ILE A 1 83 ? 9.803 -4.329 -4.515 1.00 98.25 83 ILE A C 1
ATOM 681 O O . ILE A 1 83 ? 10.554 -4.908 -5.306 1.00 98.25 83 ILE A O 1
ATOM 685 N N . LEU A 1 84 ? 8.772 -4.934 -3.914 1.00 97.56 84 LEU A N 1
ATOM 686 C CA . LEU A 1 84 ? 8.456 -6.358 -4.040 1.00 97.56 84 LEU A CA 1
ATOM 687 C C . LEU A 1 84 ? 8.379 -6.813 -5.508 1.00 97.56 84 LEU A C 1
ATOM 689 O O . LEU A 1 84 ? 7.815 -6.129 -6.360 1.00 97.56 84 LEU A O 1
ATOM 693 N N . ASN A 1 85 ? 8.888 -8.014 -5.793 1.00 95.75 85 ASN A N 1
ATOM 694 C CA . ASN A 1 85 ? 8.686 -8.657 -7.092 1.00 95.75 85 ASN A CA 1
ATOM 695 C C . ASN A 1 85 ? 7.194 -8.958 -7.314 1.00 95.75 85 ASN A C 1
ATOM 697 O O . ASN A 1 85 ? 6.576 -9.648 -6.505 1.00 95.75 85 ASN A O 1
ATOM 701 N N . GLY A 1 86 ? 6.630 -8.473 -8.419 1.00 95.19 86 GLY A N 1
ATOM 702 C CA . GLY A 1 86 ? 5.183 -8.489 -8.673 1.00 95.19 86 GLY A CA 1
ATOM 703 C C . GLY A 1 86 ? 4.418 -7.366 -7.959 1.00 95.19 86 GLY A C 1
ATOM 704 O O . GLY A 1 86 ? 3.189 -7.365 -7.960 1.00 95.19 86 GLY A O 1
ATOM 705 N N . GLY A 1 87 ? 5.140 -6.428 -7.342 1.00 97.12 87 GLY A N 1
ATOM 706 C CA . GLY A 1 87 ? 4.612 -5.240 -6.687 1.00 97.12 87 GLY A CA 1
ATOM 707 C C . GLY A 1 87 ? 4.183 -4.134 -7.654 1.00 97.12 87 GLY A C 1
ATOM 708 O O . GLY A 1 87 ? 4.061 -4.361 -8.859 1.00 97.12 87 GLY A O 1
ATOM 709 N N . SER A 1 88 ? 3.970 -2.918 -7.144 1.00 97.62 88 SER A N 1
ATOM 710 C CA . SER A 1 88 ? 3.387 -1.809 -7.925 1.00 97.62 88 SER A CA 1
ATOM 711 C C . SER A 1 88 ? 4.210 -1.464 -9.181 1.00 97.62 88 SER A C 1
ATOM 713 O O . SER A 1 88 ? 3.658 -1.342 -10.276 1.00 97.62 88 SER A O 1
ATOM 715 N N . ASN A 1 89 ? 5.541 -1.398 -9.058 1.00 98.31 89 ASN A N 1
ATOM 716 C CA . ASN A 1 89 ? 6.443 -1.088 -10.168 1.00 98.31 89 ASN A CA 1
ATOM 717 C C . ASN A 1 89 ? 6.440 -2.180 -11.252 1.00 98.31 89 ASN A C 1
ATOM 719 O O . ASN A 1 89 ? 6.515 -1.873 -12.443 1.00 98.31 89 ASN A O 1
ATOM 723 N N . ASP A 1 90 ? 6.338 -3.451 -10.854 1.00 98.19 90 ASP A N 1
ATOM 724 C CA . ASP A 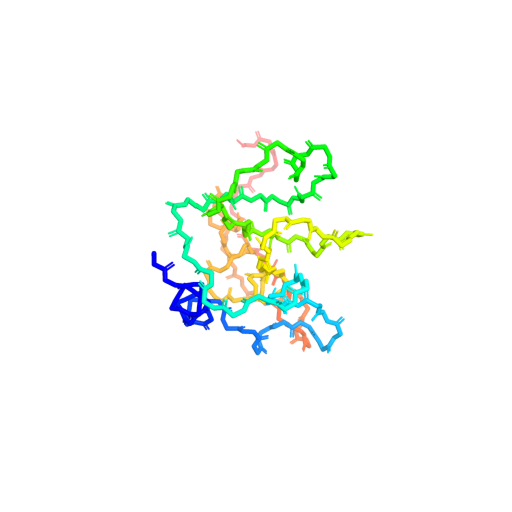1 90 ? 6.250 -4.571 -11.796 1.00 98.19 90 ASP A CA 1
ATOM 725 C C . ASP A 1 90 ? 4.881 -4.622 -12.476 1.00 98.19 90 ASP A C 1
ATOM 727 O O . ASP A 1 90 ? 4.803 -4.851 -13.683 1.00 98.19 90 ASP A O 1
ATOM 731 N N . ALA A 1 91 ? 3.809 -4.350 -11.727 1.00 97.81 91 ALA A N 1
ATOM 732 C CA . ALA A 1 91 ? 2.460 -4.256 -12.267 1.00 97.81 91 ALA A CA 1
ATOM 733 C C . ALA A 1 91 ? 2.358 -3.140 -13.316 1.00 97.81 91 ALA A C 1
ATOM 735 O O . ALA A 1 91 ? 1.831 -3.372 -14.404 1.00 97.81 91 ALA A O 1
ATOM 736 N N . LEU A 1 92 ? 2.917 -1.957 -13.041 1.00 97.38 92 LEU A N 1
ATOM 737 C CA . LEU A 1 92 ? 2.957 -0.857 -14.005 1.00 97.38 92 LEU A CA 1
ATOM 738 C C . LEU A 1 92 ? 3.692 -1.259 -15.290 1.00 97.38 92 LEU A C 1
ATOM 740 O O . LEU A 1 92 ? 3.175 -1.050 -16.388 1.00 97.38 92 LEU A O 1
ATOM 744 N N . ALA A 1 93 ? 4.875 -1.868 -15.163 1.00 97.38 93 ALA A N 1
ATOM 745 C CA . ALA A 1 93 ? 5.627 -2.346 -16.319 1.00 97.38 93 ALA A CA 1
ATOM 746 C C . ALA A 1 93 ? 4.814 -3.363 -17.137 1.00 97.38 93 ALA A C 1
ATOM 748 O O . ALA A 1 93 ? 4.717 -3.226 -18.357 1.00 97.38 93 ALA A O 1
ATOM 749 N N . TYR A 1 94 ? 4.173 -4.324 -16.467 1.00 96.69 94 TYR A N 1
ATOM 750 C CA . TYR A 1 94 ? 3.317 -5.323 -17.100 1.00 96.69 94 TYR A CA 1
ATOM 751 C C . TYR A 1 94 ? 2.157 -4.688 -17.881 1.00 96.69 94 TYR A C 1
ATOM 753 O O . TYR A 1 94 ? 1.995 -4.975 -19.068 1.00 96.69 94 TYR A O 1
ATOM 761 N N . TYR A 1 95 ? 1.387 -3.788 -17.259 1.00 96.00 95 TYR A N 1
ATOM 762 C CA . TYR A 1 95 ? 0.214 -3.173 -17.894 1.00 96.00 95 TYR A CA 1
ATOM 763 C C . TYR A 1 95 ? 0.566 -2.275 -19.080 1.00 96.00 95 TYR A C 1
ATOM 765 O O . TYR A 1 95 ? -0.182 -2.215 -20.054 1.00 96.00 95 TYR A O 1
ATOM 773 N N . LEU A 1 96 ? 1.725 -1.618 -19.043 1.00 94.38 96 LEU A N 1
ATOM 774 C CA . LEU A 1 96 ? 2.213 -0.823 -20.170 1.00 94.38 96 LEU A CA 1
ATOM 775 C C . LEU A 1 96 ? 2.825 -1.692 -21.291 1.00 94.38 96 LEU A C 1
ATOM 777 O O . LEU A 1 96 ? 3.084 -1.205 -22.396 1.00 94.38 96 LEU A O 1
ATOM 781 N N . GLY A 1 97 ? 3.015 -2.995 -21.061 1.00 94.50 97 GLY A N 1
ATOM 782 C CA . GLY A 1 97 ? 3.704 -3.895 -21.988 1.00 94.50 97 GLY A CA 1
ATOM 783 C C . GLY A 1 97 ? 5.208 -3.626 -22.060 1.00 94.50 97 GLY A C 1
ATOM 784 O O . GLY A 1 97 ? 5.835 -3.860 -23.091 1.00 94.50 97 GLY A O 1
ATOM 785 N N . LEU A 1 98 ? 5.777 -3.095 -20.979 1.00 96.19 98 LEU A N 1
ATOM 786 C CA . LEU A 1 98 ? 7.201 -2.839 -20.838 1.00 96.19 98 LEU A CA 1
ATOM 787 C C . LEU A 1 98 ? 7.883 -4.089 -20.280 1.00 96.19 98 LEU A C 1
ATOM 789 O O . LEU A 1 98 ? 7.377 -4.735 -19.366 1.00 96.19 98 LEU A O 1
ATOM 793 N N . LYS A 1 99 ? 9.072 -4.410 -20.790 1.00 96.88 99 LYS A N 1
ATOM 794 C CA . LYS A 1 99 ? 9.903 -5.505 -20.283 1.00 96.88 99 LYS A CA 1
ATOM 795 C C . LYS A 1 99 ? 10.940 -4.953 -19.301 1.00 96.88 99 LYS A C 1
ATOM 797 O O . LYS A 1 99 ? 11.866 -4.278 -19.767 1.00 96.88 99 LYS A O 1
ATOM 802 N N . PRO A 1 100 ? 10.847 -5.239 -17.987 1.00 97.12 100 PRO A N 1
ATOM 803 C CA . PRO A 1 100 ? 11.884 -4.867 -17.031 1.00 97.12 100 PRO A CA 1
ATOM 804 C C . PRO A 1 100 ? 13.230 -5.488 -17.412 1.00 97.12 100 PRO A C 1
ATOM 806 O O . PRO A 1 100 ? 13.312 -6.680 -17.710 1.00 97.12 100 PRO A O 1
ATOM 809 N N . ILE A 1 101 ? 14.286 -4.677 -17.410 1.00 97.62 101 ILE A N 1
ATOM 810 C CA . ILE A 1 101 ? 15.663 -5.109 -17.701 1.00 97.62 101 ILE A CA 1
ATOM 811 C C . ILE A 1 101 ? 16.625 -4.827 -16.545 1.00 97.62 101 ILE A C 1
ATOM 813 O O . ILE A 1 101 ? 17.681 -5.446 -16.459 1.00 97.62 101 ILE A O 1
ATOM 817 N N . SER A 1 102 ? 16.274 -3.907 -15.645 1.00 97.88 102 SER A N 1
ATOM 818 C CA . SER A 1 102 ? 17.034 -3.622 -14.427 1.00 97.88 102 SER A CA 1
ATOM 819 C C . SER A 1 102 ? 16.140 -2.953 -13.384 1.00 97.88 102 SER A C 1
ATOM 821 O O . SER A 1 102 ? 15.099 -2.384 -13.702 1.00 97.88 102 SER A O 1
ATOM 823 N N . ILE A 1 103 ? 16.584 -2.964 -12.131 1.00 98.00 103 ILE A N 1
ATOM 824 C CA . ILE A 1 103 ? 16.086 -2.065 -11.085 1.00 98.00 103 ILE A CA 1
ATOM 825 C C . ILE A 1 103 ? 16.584 -0.645 -11.388 1.00 98.00 103 ILE A C 1
ATOM 827 O O . ILE A 1 103 ? 17.733 -0.484 -11.815 1.00 98.00 103 ILE A O 1
ATOM 831 N N . PHE A 1 104 ? 15.734 0.363 -11.165 1.00 98.00 104 PHE A N 1
ATOM 832 C CA . PHE A 1 104 ? 16.103 1.772 -11.336 1.00 98.00 104 PHE A CA 1
ATOM 833 C C . PHE A 1 104 ? 17.062 2.234 -10.235 1.00 98.00 104 PHE A C 1
ATOM 835 O O . PHE A 1 104 ? 18.207 2.582 -10.518 1.00 98.00 104 PHE A O 1
ATOM 842 N N . HIS A 1 105 ? 16.644 2.151 -8.971 1.00 97.69 105 HIS A N 1
ATOM 843 C CA . HIS A 1 105 ? 17.482 2.509 -7.832 1.00 97.69 105 HIS A CA 1
ATOM 844 C C . HIS A 1 105 ? 18.015 1.255 -7.126 1.00 97.69 105 HIS A C 1
ATOM 846 O O . HIS A 1 105 ? 17.366 0.676 -6.254 1.00 97.69 105 HIS A O 1
ATOM 852 N N . LYS A 1 106 ? 19.211 0.804 -7.525 1.00 96.12 106 LYS A N 1
ATOM 853 C CA . LYS A 1 106 ? 19.792 -0.488 -7.104 1.00 96.12 106 LYS A CA 1
ATOM 854 C C . LYS A 1 106 ? 19.960 -0.637 -5.591 1.00 96.12 106 LYS A C 1
ATOM 856 O O . LYS A 1 106 ? 19.852 -1.746 -5.085 1.00 96.12 106 LYS A O 1
ATOM 861 N N . GLN A 1 107 ? 20.229 0.456 -4.879 1.00 96.12 107 GLN A N 1
ATOM 862 C CA . GLN A 1 107 ? 20.457 0.440 -3.434 1.00 96.12 107 GLN A CA 1
ATOM 863 C C . GLN A 1 107 ? 19.184 0.108 -2.654 1.00 96.12 107 GLN A C 1
ATOM 865 O O . GLN A 1 107 ? 19.271 -0.496 -1.591 1.00 96.12 107 GLN A O 1
ATOM 870 N N . THR A 1 108 ? 18.016 0.512 -3.161 1.00 96.06 108 THR A N 1
ATOM 871 C CA . THR A 1 108 ? 16.741 0.317 -2.456 1.00 96.06 108 THR A CA 1
ATOM 872 C C . THR A 1 108 ? 15.830 -0.707 -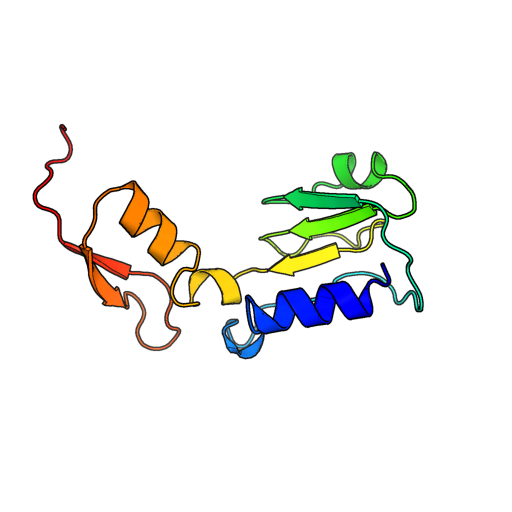3.113 1.00 96.06 108 THR A C 1
ATOM 874 O O . THR A 1 108 ? 14.931 -1.206 -2.455 1.00 96.06 108 THR A O 1
ATOM 877 N N . GLY A 1 109 ? 16.026 -1.019 -4.395 1.00 96.94 109 GLY A N 1
ATOM 878 C CA . GLY A 1 109 ? 15.109 -1.873 -5.151 1.00 96.94 109 GLY A CA 1
ATOM 879 C C . GLY A 1 109 ? 13.950 -1.122 -5.815 1.00 96.94 109 GLY A C 1
ATOM 880 O O . GLY A 1 109 ? 13.150 -1.746 -6.512 1.00 96.94 109 GLY A O 1
ATOM 881 N N . ILE A 1 110 ? 13.853 0.201 -5.628 1.00 97.56 110 ILE A N 1
ATOM 882 C CA . ILE A 1 110 ? 12.752 1.007 -6.173 1.00 97.56 110 ILE A CA 1
ATOM 883 C C . ILE A 1 110 ? 12.860 1.143 -7.688 1.00 97.56 110 ILE A C 1
ATOM 885 O O . ILE A 1 110 ? 13.936 1.404 -8.238 1.00 97.56 110 ILE A O 1
ATOM 889 N N . GLY A 1 111 ? 11.701 1.037 -8.339 1.00 97.94 111 GLY A N 1
ATOM 890 C CA . GLY A 1 111 ? 11.519 1.303 -9.755 1.00 97.94 111 GLY A CA 1
ATOM 891 C C . GLY A 1 111 ? 12.074 0.208 -10.658 1.00 97.94 111 GLY A C 1
ATOM 892 O O . GLY A 1 111 ? 12.824 -0.687 -10.246 1.00 97.94 111 GLY A O 1
ATOM 893 N N . ARG A 1 112 ? 11.711 0.299 -11.935 1.00 98.38 112 ARG A N 1
ATOM 894 C CA . ARG A 1 112 ? 12.208 -0.569 -13.003 1.00 98.38 112 ARG A CA 1
ATOM 895 C C . ARG A 1 112 ? 12.696 0.291 -14.160 1.00 98.38 112 ARG A C 1
ATOM 897 O O . ARG A 1 112 ? 12.040 1.249 -14.551 1.00 98.38 112 ARG A O 1
ATOM 904 N N . ILE A 1 113 ? 13.854 -0.065 -14.702 1.00 98.19 113 ILE A N 1
ATOM 905 C CA . ILE A 1 113 ? 14.275 0.357 -16.036 1.00 98.19 113 ILE A CA 1
ATOM 906 C C . ILE A 1 113 ? 13.753 -0.708 -16.984 1.00 98.19 113 ILE A C 1
ATOM 908 O O . ILE A 1 113 ? 14.044 -1.897 -16.805 1.00 98.19 113 ILE A O 1
ATOM 912 N N . CYS A 1 114 ? 12.993 -0.282 -17.983 1.00 97.75 114 CYS A N 1
ATOM 913 C CA . CYS A 1 114 ? 12.332 -1.183 -18.908 1.00 97.75 114 CYS A CA 1
ATOM 914 C C . CYS A 1 114 ? 12.724 -0.901 -20.357 1.00 97.75 114 CYS A C 1
ATOM 916 O O . CYS A 1 114 ? 13.123 0.202 -20.717 1.00 97.75 114 CYS A O 1
ATOM 918 N N . SER A 1 115 ? 12.564 -1.925 -21.186 1.00 96.81 115 SER A N 1
ATOM 919 C CA . SER A 1 115 ? 12.616 -1.838 -22.643 1.00 96.81 115 SER A CA 1
ATOM 920 C C . SER A 1 115 ? 11.214 -2.014 -23.221 1.00 96.81 115 SER A C 1
ATOM 922 O O . SER A 1 115 ? 10.371 -2.682 -22.620 1.00 96.81 115 SER A O 1
ATOM 924 N N . SER A 1 116 ? 10.963 -1.416 -24.381 1.00 95.25 116 SER A N 1
ATOM 925 C CA . SER A 1 116 ? 9.710 -1.558 -25.121 1.00 95.25 116 SER A CA 1
ATOM 926 C C . SER A 1 116 ? 9.982 -1.476 -26.613 1.00 95.25 116 SER A C 1
ATOM 928 O O . SER A 1 116 ? 10.916 -0.797 -27.036 1.00 95.25 116 SER A O 1
ATOM 930 N N . THR A 1 117 ? 9.156 -2.155 -27.403 1.00 92.44 117 THR A N 1
ATOM 931 C CA . THR A 1 117 ? 9.094 -1.969 -28.858 1.00 92.44 117 THR A CA 1
ATOM 932 C C . THR A 1 117 ? 7.991 -0.991 -29.267 1.00 92.44 117 THR A C 1
ATOM 934 O O . THR A 1 117 ? 7.883 -0.682 -30.449 1.00 92.44 117 THR A O 1
ATOM 937 N N . LYS A 1 118 ? 7.164 -0.528 -28.317 1.00 88.44 118 LYS A N 1
ATOM 938 C CA . LYS A 1 118 ? 6.116 0.471 -28.557 1.00 88.44 118 LYS A CA 1
ATOM 939 C C . LYS A 1 118 ? 6.711 1.876 -28.608 1.00 88.44 118 LYS A C 1
ATOM 941 O O . LYS A 1 118 ? 7.616 2.190 -27.832 1.00 88.44 118 LYS A O 1
ATOM 946 N N . THR A 1 119 ? 6.179 2.718 -29.485 1.00 87.81 119 THR A N 1
ATOM 947 C CA . THR A 1 119 ? 6.463 4.161 -29.508 1.00 87.81 119 THR A CA 1
ATOM 948 C C . THR A 1 119 ? 5.442 4.920 -28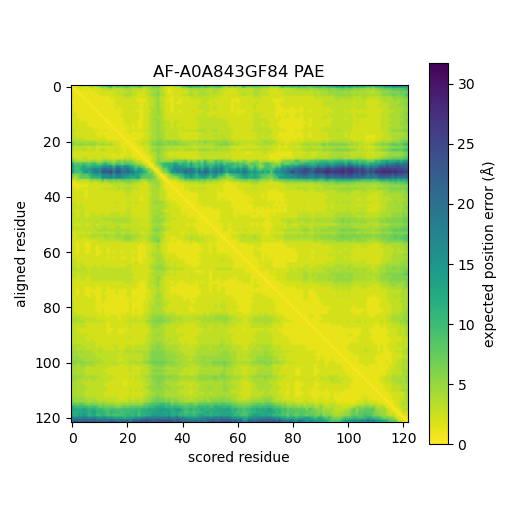.657 1.00 87.81 119 THR A C 1
ATOM 950 O O . THR A 1 119 ? 4.432 4.353 -28.256 1.00 87.81 119 THR A O 1
ATOM 953 N N . LEU A 1 120 ? 5.702 6.195 -28.348 1.00 85.19 120 LEU A N 1
ATOM 954 C CA . LEU A 1 120 ? 4.789 7.017 -27.534 1.00 85.19 120 LEU A CA 1
ATOM 955 C C . LEU A 1 120 ? 3.451 7.315 -28.230 1.00 85.19 120 LEU A C 1
ATOM 957 O O . LEU A 1 120 ? 2.473 7.616 -27.557 1.00 85.19 120 LEU A O 1
ATOM 961 N N . ASP A 1 121 ? 3.423 7.230 -29.559 1.00 86.19 121 ASP A N 1
ATOM 962 C CA . ASP A 1 121 ? 2.250 7.535 -30.386 1.00 86.19 121 ASP A CA 1
ATOM 963 C C . ASP A 1 121 ? 1.308 6.327 -30.590 1.00 86.19 121 ASP A C 1
ATOM 965 O O . ASP A 1 121 ? 0.353 6.420 -31.361 1.00 86.19 121 ASP A O 1
ATOM 969 N N . GLN A 1 122 ? 1.604 5.185 -29.958 1.00 62.53 122 GLN A N 1
ATOM 970 C CA . GLN A 1 122 ? 0.835 3.933 -30.022 1.00 62.53 122 GLN A CA 1
ATOM 971 C C . GLN A 1 122 ? 0.104 3.659 -28.710 1.00 62.53 122 GLN A C 1
ATOM 973 O O . GLN A 1 122 ? -1.049 3.182 -28.790 1.00 62.53 122 GLN A O 1
#

Nearest PDB structures (foldseek):
  3wse-assembly1_A  TM=8.054E-01  e=1.502E-06  Methanocaldococcus jannaschii DSM 2661
  2gx8-assembly1_C-2  TM=8.217E-01  e=4.573E-06  Bacillus cereus ATCC 14579
  2nyd-assembly1_A-3  TM=8.206E-01  e=2.202E-05  Staphylococcus aureus subsp. aureus N315
  1nmo-assembly1_A  TM=6.956E-01  e=1.364E-03  unclassified

Mean predicted aligned error: 3.78 Å

Radius of gyration: 16.8 Å; Cα contacts (8 Å, |Δi|>4): 207; chains: 1; bounding box: 38×26×51 Å

Sequence (122 aa):
MFANDIFNVIDKLVPRKYALKNDNVGYYSKTYENLDIKNIKVLMDLLPEDDLKFDTGDLVISHHPPLFMPKTPTYVVHSNWDILNGGSNDALAYYLGLKPISIFHKQTGIGRICSSTKTLDQ

pLDDT: mean 93.86, std 7.35, range [58.34, 98.44]